Protein AF-A0A3C1UVA0-F1 (afdb_monomer)

Secondary structure (DSSP, 8-state):
----EEEEEETTEEEEES-TT--TT-EEEETTTTEEEE----BTTB-

Nearest PDB structures (foldseek):
  7dqc-assembly1_B  TM=9.893E-01  e=4.855E-03  Enterococcus hirae ATCC 9790
  7u8r-assembly1_A  TM=9.925E-01  e=5.190E-03  Sus scrofa
  3vr6-assembly1_C  TM=9.788E-01  e=1.010E-02  Enterococcus hirae
  3vr5-assembly1_C  TM=9.741E-01  e=1.153E-02  Enterococcus hirae
  7uzj-assembly1_A  TM=9.969E-01  e=1.233E-02  Rattus norvegicus

Radius of gyration: 9.55 Å; Cα contacts (8 Å, |Δi|>4): 73; chains: 1; bounding box: 18×21×21 Å

Mean predicted aligned error: 2.58 Å

Sequence (47 aa):
MSKGTIKKVAGPLVIAQGMRDANMYDVCRVSDQRLIGEIIEIHGDQA

pLDDT: mean 94.3, std 5.63, range [61.5, 97.44]

Foldseek 3Di:
DFDWDFPDDDPPDTKTFSCQVPDAQDWFADDPVRDIDGRHDDDHRMD

Structure (mmCIF, N/CA/C/O backbone):
data_AF-A0A3C1UVA0-F1
#
_entry.id   AF-A0A3C1UVA0-F1
#
loop_
_atom_site.group_PDB
_atom_site.id
_atom_site.type_symbol
_atom_site.label_atom_id
_atom_site.label_alt_id
_atom_site.label_comp_id
_atom_site.label_asym_id
_atom_site.label_entity_id
_atom_site.label_seq_id
_atom_site.pdbx_PDB_ins_code
_atom_site.Cartn_x
_atom_site.Cartn_y
_atom_site.Cartn_z
_atom_site.occupa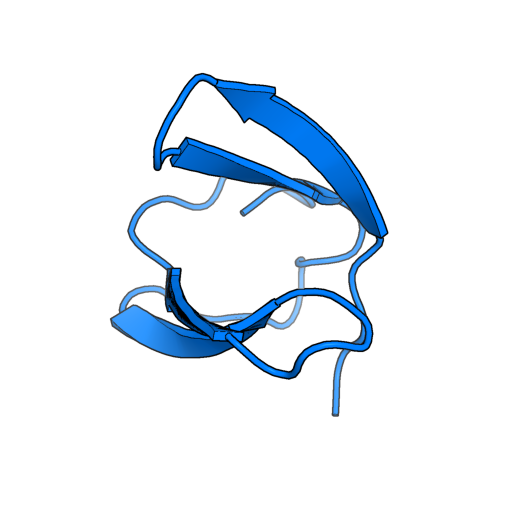ncy
_atom_site.B_iso_or_equiv
_atom_site.auth_seq_id
_atom_site.auth_comp_id
_atom_site.auth_asym_id
_atom_site.auth_atom_id
_atom_site.pdbx_PDB_model_num
ATOM 1 N N . MET A 1 1 ? -12.468 0.644 -9.500 1.00 61.50 1 MET A N 1
ATOM 2 C CA . MET A 1 1 ? -11.924 1.065 -8.193 1.00 61.50 1 MET A CA 1
ATOM 3 C C . MET A 1 1 ? -11.688 -0.199 -7.386 1.00 61.50 1 MET A C 1
ATOM 5 O O . MET A 1 1 ? -12.651 -0.723 -6.836 1.00 61.50 1 MET A O 1
ATOM 9 N N . SER A 1 2 ? -10.473 -0.753 -7.407 1.00 78.94 2 SER A N 1
ATOM 10 C CA . SER A 1 2 ? -10.146 -1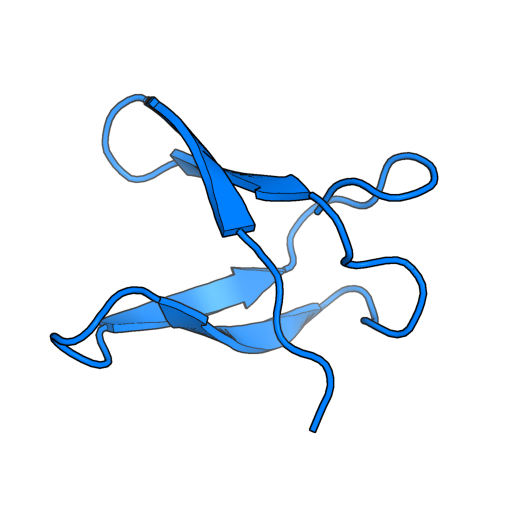.871 -6.515 1.00 78.94 2 SER A CA 1
ATOM 11 C C . SER A 1 2 ? -10.114 -1.351 -5.073 1.00 78.94 2 SER A C 1
ATOM 13 O O . SER A 1 2 ? -9.794 -0.184 -4.827 1.00 78.94 2 SER A O 1
ATOM 15 N N . LYS A 1 3 ? -10.551 -2.175 -4.119 1.00 88.38 3 LYS A N 1
ATOM 16 C CA . LYS A 1 3 ? -10.601 -1.816 -2.699 1.00 88.38 3 LYS A CA 1
ATOM 17 C C . LYS A 1 3 ? -9.869 -2.887 -1.908 1.00 88.38 3 LYS A C 1
ATOM 19 O O . LYS A 1 3 ? -10.377 -3.995 -1.764 1.00 88.38 3 LYS A O 1
ATOM 24 N N . GLY A 1 4 ? -8.702 -2.525 -1.387 1.00 94.56 4 GLY A N 1
ATOM 25 C CA . GLY A 1 4 ? -7.945 -3.367 -0.473 1.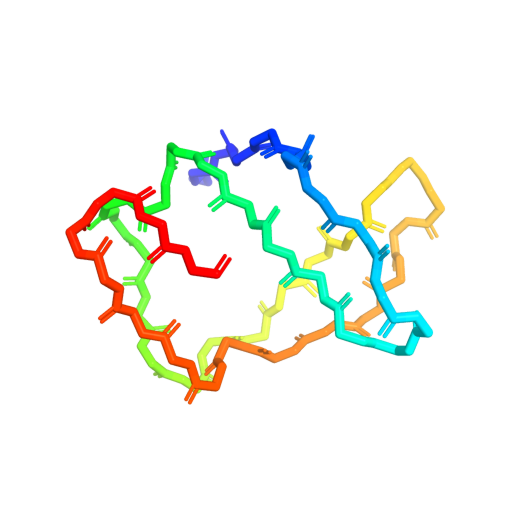00 94.56 4 GLY A CA 1
ATOM 26 C C . GLY A 1 4 ? -8.409 -3.237 0.977 1.00 94.56 4 GLY A C 1
ATOM 27 O O . GLY A 1 4 ? -9.134 -2.311 1.350 1.00 94.56 4 GLY A O 1
ATOM 28 N N . THR A 1 5 ? -7.958 -4.170 1.811 1.00 96.56 5 THR A N 1
ATOM 29 C CA . THR A 1 5 ? -8.118 -4.120 3.272 1.00 96.56 5 THR A CA 1
ATOM 30 C C . THR A 1 5 ? -6.752 -3.967 3.923 1.00 96.56 5 THR A C 1
ATOM 32 O O . THR A 1 5 ? -5.824 -4.695 3.578 1.00 96.56 5 THR A O 1
ATOM 35 N N . ILE A 1 6 ? -6.620 -3.046 4.879 1.00 96.56 6 ILE A N 1
ATOM 36 C CA . ILE A 1 6 ? -5.378 -2.874 5.641 1.00 96.56 6 ILE A CA 1
ATOM 37 C C . ILE A 1 6 ? -5.131 -4.140 6.467 1.00 96.56 6 ILE A C 1
ATOM 39 O O . ILE A 1 6 ? -5.947 -4.508 7.310 1.00 96.56 6 ILE A O 1
ATOM 43 N N . LYS A 1 7 ? -3.997 -4.799 6.226 1.00 97.25 7 LYS A N 1
ATOM 44 C CA . LYS A 1 7 ? -3.556 -5.993 6.955 1.00 97.25 7 LYS A CA 1
ATOM 45 C C . LYS A 1 7 ? -2.599 -5.636 8.090 1.00 97.25 7 LYS A C 1
ATOM 47 O O . LYS A 1 7 ? -2.654 -6.246 9.153 1.00 97.25 7 LYS A O 1
ATOM 52 N N . LYS A 1 8 ? -1.704 -4.668 7.867 1.00 96.81 8 LYS A N 1
ATOM 53 C CA . LYS A 1 8 ? -0.710 -4.225 8.854 1.00 96.81 8 LYS A CA 1
ATOM 54 C C . LYS A 1 8 ? -0.366 -2.752 8.656 1.00 96.81 8 LYS A C 1
ATOM 56 O O . LYS A 1 8 ? -0.318 -2.275 7.527 1.00 96.81 8 LYS A O 1
ATOM 61 N N . VAL A 1 9 ? -0.073 -2.069 9.760 1.00 97.06 9 VAL A N 1
ATOM 62 C CA . VAL A 1 9 ? 0.454 -0.699 9.776 1.00 97.06 9 VAL A CA 1
ATOM 63 C C . VAL A 1 9 ? 1.749 -0.682 10.586 1.00 97.06 9 VAL A C 1
ATOM 65 O O . VAL A 1 9 ? 1.798 -1.228 11.689 1.00 97.06 9 VAL A O 1
ATOM 68 N N . ALA A 1 10 ? 2.802 -0.088 10.031 1.00 96.62 10 ALA A N 1
ATOM 69 C CA . ALA A 1 10 ? 4.112 0.075 10.649 1.00 96.62 10 ALA A CA 1
ATOM 70 C C . ALA A 1 10 ? 4.609 1.513 10.425 1.00 96.62 10 ALA A C 1
ATOM 72 O O . ALA A 1 10 ? 5.307 1.809 9.456 1.00 96.62 10 ALA A O 1
ATOM 73 N N . GLY A 1 11 ? 4.220 2.424 11.322 1.00 95.50 11 GLY A N 1
ATOM 74 C CA . GLY A 1 11 ? 4.486 3.853 11.150 1.00 95.50 11 GLY A CA 1
ATOM 75 C C . GLY A 1 11 ? 3.796 4.382 9.882 1.00 95.50 11 GLY A C 1
ATOM 76 O O . GLY A 1 11 ? 2.583 4.210 9.769 1.00 95.50 11 GLY A O 1
ATOM 77 N N . PRO A 1 12 ? 4.527 4.9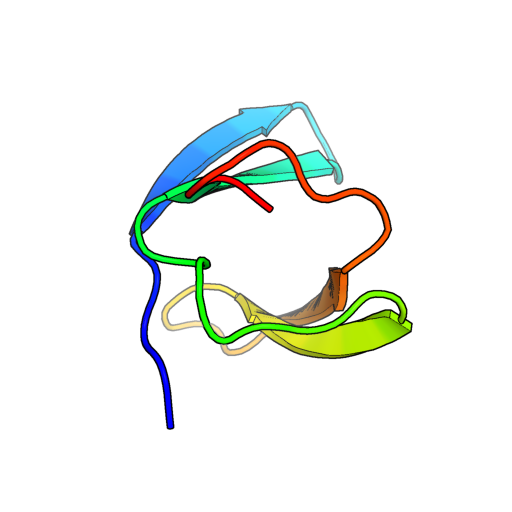99 8.932 1.00 95.00 12 PRO A N 1
ATOM 78 C CA . PRO A 1 12 ? 3.954 5.450 7.664 1.00 95.00 12 PRO A CA 1
ATOM 79 C C . PRO A 1 12 ? 3.746 4.314 6.645 1.00 95.00 12 PRO A C 1
ATOM 81 O O . PRO A 1 12 ? 3.055 4.523 5.652 1.00 95.00 12 PRO A O 1
ATOM 84 N N . LEU A 1 13 ? 4.328 3.126 6.866 1.00 96.62 13 LEU A N 1
ATOM 85 C CA . LEU A 1 13 ? 4.187 1.984 5.963 1.00 96.62 13 LEU A CA 1
ATOM 86 C C . LEU A 1 13 ? 2.880 1.237 6.245 1.00 96.62 13 LEU A C 1
ATOM 88 O O . LEU A 1 13 ? 2.611 0.826 7.378 1.00 96.62 13 LEU A O 1
ATOM 92 N N . VAL A 1 14 ? 2.093 1.005 5.200 1.00 97.44 14 VAL A N 1
ATOM 93 C CA . VAL A 1 14 ? 0.834 0.260 5.258 1.00 97.44 14 VAL A CA 1
ATOM 94 C C . VAL A 1 14 ? 0.934 -0.919 4.307 1.00 97.44 14 VAL A C 1
ATOM 96 O O . VAL A 1 14 ? 1.374 -0.753 3.182 1.00 97.44 14 VAL A O 1
ATOM 99 N N . ILE A 1 15 ? 0.519 -2.098 4.768 1.00 96.75 15 ILE A N 1
ATOM 100 C CA . ILE A 1 15 ? 0.385 -3.286 3.925 1.00 96.75 15 ILE A CA 1
ATOM 101 C C . ILE A 1 15 ? -1.102 -3.579 3.786 1.00 96.75 15 ILE A C 1
ATOM 103 O O . ILE A 1 15 ? -1.778 -3.867 4.785 1.00 96.75 15 ILE A O 1
ATOM 107 N N . ALA A 1 16 ? -1.603 -3.538 2.561 1.00 97.38 16 ALA A N 1
ATOM 108 C CA . ALA A 1 16 ? -2.955 -3.915 2.195 1.00 97.38 16 ALA A CA 1
ATOM 109 C C . ALA A 1 16 ? -2.984 -5.296 1.516 1.00 97.38 16 ALA A C 1
ATOM 111 O O . ALA A 1 16 ? -1.984 -5.804 1.014 1.00 97.38 16 ALA A O 1
ATOM 112 N N . GLN A 1 17 ? -4.145 -5.943 1.560 1.00 96.56 17 GLN A N 1
ATOM 113 C CA . GLN A 1 17 ? -4.463 -7.176 0.829 1.00 96.56 17 GLN A CA 1
ATOM 114 C C . GLN A 1 17 ? -5.662 -6.931 -0.093 1.00 96.56 17 GLN A C 1
ATOM 116 O O . GLN A 1 17 ? -6.442 -6.010 0.173 1.00 96.56 17 GLN A O 1
ATOM 121 N N . GLY A 1 18 ? -5.848 -7.750 -1.127 1.00 95.50 18 GLY A N 1
ATOM 122 C CA . GLY A 1 18 ? -6.844 -7.495 -2.172 1.00 95.50 18 GLY A CA 1
ATOM 123 C C . GLY A 1 18 ? -6.389 -6.418 -3.159 1.00 95.50 18 GLY A C 1
ATOM 124 O O . GLY A 1 18 ? -7.212 -5.640 -3.642 1.00 95.50 18 GLY A O 1
ATOM 125 N N . MET A 1 19 ? -5.078 -6.323 -3.396 1.00 95.38 19 MET A N 1
ATOM 126 C CA . MET A 1 19 ? -4.444 -5.279 -4.211 1.00 95.38 19 MET A CA 1
ATOM 127 C C . MET A 1 19 ? -3.955 -5.795 -5.571 1.00 95.38 19 MET A C 1
ATOM 129 O O . MET A 1 19 ? -3.209 -5.102 -6.251 1.00 95.38 19 MET A O 1
ATOM 133 N N . ARG A 1 20 ? -4.381 -6.992 -5.997 1.00 91.75 20 ARG A N 1
ATOM 134 C CA . ARG A 1 20 ? -3.921 -7.642 -7.240 1.00 91.75 20 ARG A CA 1
ATOM 135 C C . ARG A 1 20 ? -4.063 -6.806 -8.517 1.00 91.75 20 ARG A C 1
ATOM 137 O O . ARG A 1 20 ? -3.268 -6.971 -9.434 1.00 91.75 20 ARG A O 1
ATOM 144 N N . ASP A 1 21 ? -5.073 -5.941 -8.567 1.00 91.81 21 ASP A N 1
ATOM 145 C CA . ASP A 1 21 ? -5.363 -5.083 -9.724 1.00 91.81 21 ASP A CA 1
ATOM 146 C C . ASP A 1 21 ? -4.700 -3.695 -9.628 1.00 91.81 21 ASP A C 1
ATOM 148 O O . ASP A 1 21 ? -5.000 -2.810 -10.429 1.00 91.81 21 ASP A O 1
ATOM 152 N N . ALA A 1 22 ? -3.872 -3.461 -8.607 1.00 93.62 22 ALA A N 1
ATOM 153 C CA . ALA A 1 22 ? -3.174 -2.198 -8.406 1.00 93.62 22 ALA A CA 1
ATOM 154 C C . ALA A 1 22 ? -1.797 -2.206 -9.084 1.00 93.62 22 ALA A C 1
ATOM 156 O O . ALA A 1 22 ? -1.197 -3.267 -9.262 1.00 93.62 22 ALA A O 1
ATOM 157 N N . ASN A 1 23 ? -1.286 -1.028 -9.448 1.00 94.19 23 ASN A N 1
ATOM 158 C CA . ASN A 1 23 ? 0.017 -0.896 -10.096 1.00 94.19 23 ASN A CA 1
ATOM 159 C C . ASN A 1 23 ? 1.032 -0.216 -9.177 1.00 94.19 23 ASN A C 1
ATOM 161 O O . ASN A 1 23 ? 0.686 0.567 -8.293 1.00 94.19 23 ASN A O 1
ATOM 165 N N . MET A 1 24 ? 2.310 -0.503 -9.420 1.00 95.06 24 MET A N 1
ATOM 166 C CA . MET A 1 24 ? 3.411 0.245 -8.817 1.00 95.06 24 MET A CA 1
ATOM 167 C C . MET A 1 24 ? 3.288 1.731 -9.161 1.00 95.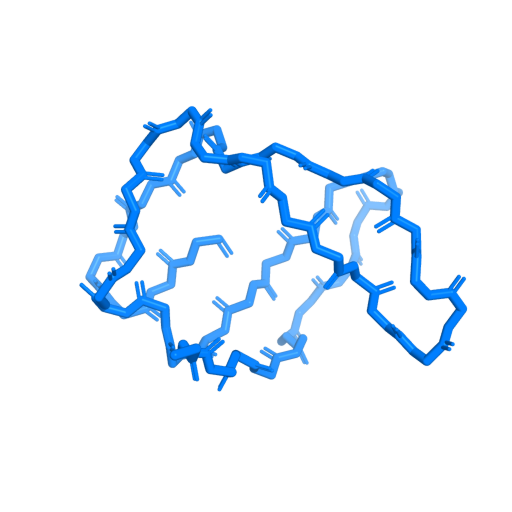06 24 MET A C 1
ATOM 169 O O . MET A 1 24 ? 2.979 2.078 -10.301 1.00 95.06 24 MET A O 1
ATOM 173 N N . TYR A 1 25 ? 3.578 2.582 -8.179 1.00 96.38 25 TYR A N 1
ATOM 174 C CA . TYR A 1 25 ? 3.529 4.046 -8.247 1.00 96.38 25 TYR A CA 1
ATOM 175 C C . TYR A 1 25 ? 2.119 4.648 -8.381 1.00 96.38 25 TYR A C 1
ATOM 177 O O . TYR A 1 25 ? 1.976 5.860 -8.554 1.00 96.38 25 TYR A O 1
ATOM 185 N N . ASP A 1 26 ? 1.058 3.838 -8.261 1.00 95.12 26 ASP A N 1
ATOM 186 C CA . ASP A 1 26 ? -0.307 4.359 -8.202 1.00 95.12 26 ASP A CA 1
ATOM 187 C C . ASP A 1 26 ? -0.527 5.148 -6.905 1.00 95.12 26 ASP A C 1
ATOM 189 O O . ASP A 1 26 ? -0.188 4.708 -5.801 1.00 95.12 26 ASP A O 1
ATOM 193 N N . VAL A 1 27 ? -1.183 6.302 -7.036 1.00 95.25 27 VAL A N 1
ATOM 194 C CA . VAL A 1 27 ? -1.646 7.089 -5.891 1.00 95.25 27 VAL A CA 1
ATOM 195 C C . VAL A 1 27 ? -2.964 6.513 -5.387 1.00 95.25 27 VAL A C 1
ATOM 197 O O . VAL A 1 27 ? -3.9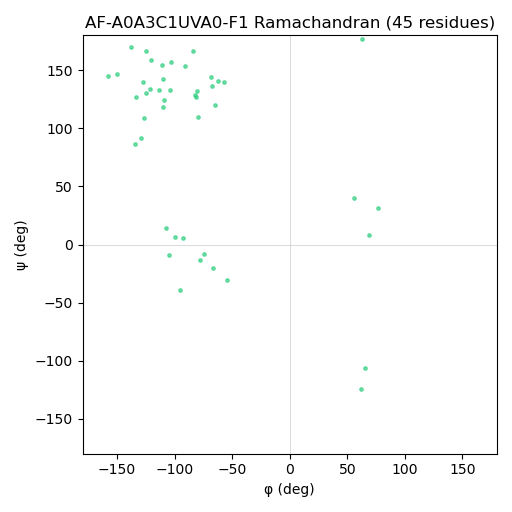35 6.381 -6.136 1.00 95.25 27 VAL A O 1
ATOM 200 N N . CYS A 1 28 ? -3.035 6.219 -4.093 1.00 94.38 28 CYS A N 1
ATOM 201 C CA . CYS A 1 28 ? -4.199 5.610 -3.464 1.00 94.38 28 CYS A CA 1
ATOM 202 C C . CYS A 1 28 ? -4.724 6.439 -2.283 1.00 94.38 28 CYS A C 1
ATOM 204 O O . CYS A 1 28 ? -4.092 7.384 -1.801 1.00 94.38 28 CYS A O 1
ATOM 206 N N . ARG A 1 29 ? -5.937 6.097 -1.834 1.00 96.38 29 ARG A N 1
ATOM 207 C CA . ARG A 1 29 ? -6.543 6.65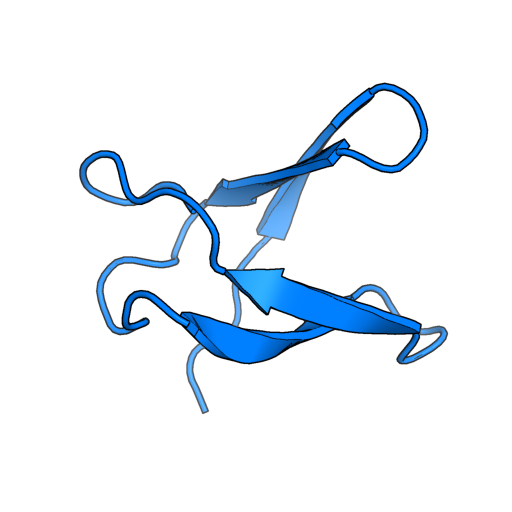3 -0.619 1.00 96.38 29 ARG A CA 1
ATOM 208 C C . ARG A 1 29 ? -6.582 5.583 0.458 1.00 96.38 29 ARG A C 1
ATOM 210 O O . ARG A 1 29 ? -7.179 4.528 0.251 1.00 96.38 29 ARG A O 1
ATOM 217 N N . VAL A 1 30 ? -5.998 5.883 1.609 1.00 95.75 30 VAL A N 1
ATOM 218 C CA . VAL A 1 30 ? -5.880 4.965 2.741 1.00 95.75 30 VAL A CA 1
ATOM 219 C C . VAL A 1 30 ? -6.882 5.349 3.827 1.00 95.75 30 VAL A C 1
ATOM 221 O O . VAL A 1 30 ? -6.960 6.512 4.233 1.00 95.75 30 VAL A O 1
ATOM 224 N N . SER A 1 31 ? -7.606 4.345 4.333 1.00 94.81 31 SER A N 1
ATOM 225 C CA . SER A 1 31 ? -8.587 4.477 5.420 1.00 94.81 31 SER A CA 1
ATOM 226 C C . SER A 1 31 ? -9.786 5.389 5.090 1.00 94.81 31 SER A C 1
ATOM 228 O O . SER A 1 31 ? -9.872 6.011 4.028 1.00 94.81 31 SER A O 1
ATOM 230 N N . ASP A 1 32 ? -10.728 5.490 6.025 1.00 95.06 32 ASP A N 1
ATOM 231 C CA . ASP A 1 32 ? -11.908 6.359 5.921 1.00 95.06 32 ASP A CA 1
ATOM 232 C C . ASP A 1 32 ? -11.539 7.851 5.943 1.00 95.06 32 ASP A C 1
ATOM 234 O O . ASP A 1 32 ? -12.277 8.697 5.438 1.00 95.06 32 ASP A O 1
ATOM 238 N N . GLN A 1 33 ? -10.349 8.171 6.457 1.00 95.50 33 GLN A N 1
ATOM 239 C CA . GLN A 1 33 ? -9.771 9.516 6.441 1.00 95.50 33 GLN A CA 1
ATOM 240 C C . GLN A 1 33 ? -9.256 9.944 5.061 1.00 95.50 33 GLN A C 1
ATOM 242 O O . GLN A 1 33 ? -8.916 11.111 4.878 1.00 95.50 33 GLN A O 1
ATOM 247 N N . ARG A 1 34 ? -9.222 9.031 4.077 1.00 94.50 34 ARG A N 1
ATOM 248 C CA . ARG A 1 34 ? -8.787 9.308 2.699 1.00 94.50 34 ARG A CA 1
ATOM 249 C C . ARG A 1 34 ? -7.380 9.913 2.634 1.00 94.50 34 ARG A C 1
ATOM 251 O O . ARG A 1 34 ? -7.138 10.816 1.832 1.00 94.50 34 ARG A O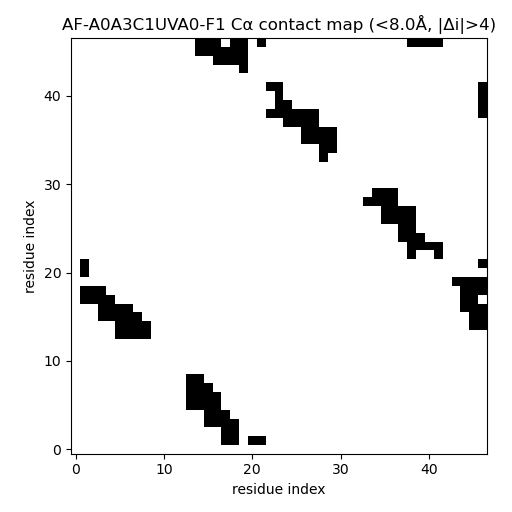 1
ATOM 258 N N . LEU A 1 35 ? -6.472 9.403 3.466 1.00 96.56 35 LEU A N 1
ATOM 259 C CA . LEU A 1 35 ? -5.067 9.803 3.455 1.00 96.56 35 LEU A CA 1
ATOM 260 C C . LEU A 1 35 ? -4.452 9.449 2.101 1.00 96.56 35 LEU A C 1
ATOM 262 O O . LEU A 1 35 ? -4.775 8.406 1.537 1.00 96.56 35 LEU A O 1
ATOM 266 N N . ILE A 1 36 ? -3.593 10.314 1.575 1.00 96.56 36 ILE A N 1
ATOM 267 C CA . ILE A 1 36 ? -2.915 10.067 0.301 1.00 96.56 36 ILE A CA 1
ATOM 268 C C . ILE A 1 36 ? -1.734 9.129 0.556 1.00 96.56 36 ILE A C 1
ATOM 270 O O . ILE A 1 36 ? -0.956 9.361 1.479 1.00 96.56 3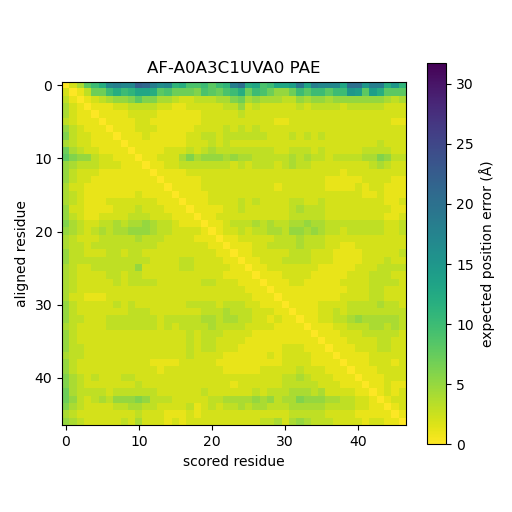6 ILE A O 1
ATOM 274 N N . GLY A 1 37 ? -1.614 8.088 -0.263 1.00 95.81 37 GLY A N 1
ATOM 275 C CA . GLY A 1 37 ? -0.483 7.165 -0.267 1.00 95.81 37 GLY A CA 1
ATOM 276 C C . GLY A 1 37 ? -0.050 6.817 -1.688 1.00 95.81 37 GLY A C 1
ATOM 277 O O . GLY A 1 37 ? -0.746 7.139 -2.651 1.00 95.81 37 GLY A O 1
ATOM 278 N N . GLU A 1 38 ? 1.089 6.149 -1.799 1.00 97.31 38 GLU A N 1
ATOM 279 C CA . GLU A 1 38 ? 1.651 5.645 -3.050 1.00 97.31 38 GLU A CA 1
ATOM 280 C C . GLU A 1 38 ? 1.960 4.159 -2.886 1.00 97.31 38 GLU A C 1
ATOM 282 O O . GLU A 1 38 ? 2.436 3.732 -1.831 1.00 97.31 38 GLU A O 1
ATOM 287 N N . ILE A 1 39 ? 1.682 3.371 -3.921 1.00 96.25 39 ILE A N 1
ATOM 288 C CA . ILE A 1 39 ? 2.067 1.963 -3.955 1.00 96.25 39 ILE A CA 1
ATOM 289 C C . ILE A 1 39 ? 3.543 1.869 -4.327 1.00 96.25 39 ILE A C 1
ATOM 291 O O . ILE A 1 39 ? 3.924 2.127 -5.465 1.00 96.25 39 ILE A O 1
ATOM 295 N N . ILE A 1 40 ? 4.372 1.482 -3.364 1.00 96.56 40 ILE A N 1
ATOM 296 C CA . ILE A 1 40 ? 5.831 1.418 -3.533 1.00 96.56 40 ILE A CA 1
ATOM 297 C C . ILE A 1 40 ? 6.365 -0.010 -3.694 1.00 96.56 40 ILE A C 1
ATOM 299 O O . ILE A 1 40 ? 7.543 -0.180 -3.997 1.00 96.56 40 ILE A O 1
ATOM 303 N N . GLU A 1 41 ? 5.531 -1.030 -3.478 1.00 96.12 41 GLU A N 1
ATOM 304 C CA . GLU A 1 41 ? 5.901 -2.442 -3.578 1.00 96.12 41 GLU A CA 1
ATOM 305 C C . GLU A 1 41 ? 4.651 -3.305 -3.825 1.00 96.12 41 GLU A C 1
ATOM 307 O O . GLU A 1 41 ? 3.585 -2.999 -3.300 1.00 96.12 41 GLU A O 1
ATOM 312 N N . ILE A 1 42 ? 4.759 -4.384 -4.612 1.00 94.94 42 ILE A N 1
ATOM 313 C CA . ILE A 1 42 ? 3.662 -5.342 -4.836 1.00 94.94 42 ILE A CA 1
ATOM 314 C C . ILE A 1 42 ? 4.182 -6.771 -4.690 1.00 94.94 42 ILE A C 1
ATOM 316 O O . ILE A 1 42 ? 5.122 -7.188 -5.365 1.00 94.94 42 ILE A O 1
ATOM 320 N N . HIS A 1 43 ? 3.507 -7.548 -3.847 1.00 94.94 43 HIS A N 1
ATOM 321 C CA . HIS A 1 43 ? 3.783 -8.955 -3.584 1.00 94.94 43 HIS A CA 1
ATOM 322 C C . HIS A 1 43 ? 2.505 -9.788 -3.723 1.00 94.94 43 HIS A C 1
ATOM 324 O O . HIS A 1 43 ? 1.750 -9.989 -2.768 1.00 94.94 43 HIS A O 1
ATOM 330 N N . GLY A 1 44 ? 2.263 -10.316 -4.924 1.00 93.06 44 GLY A N 1
ATOM 331 C CA . GLY A 1 44 ? 1.093 -11.148 -5.202 1.00 93.06 44 GLY A CA 1
ATOM 332 C C . GLY A 1 44 ? -0.214 -10.361 -5.082 1.00 93.06 44 GLY A C 1
ATOM 333 O O . GLY A 1 44 ? -0.540 -9.582 -5.967 1.00 93.06 44 GLY A O 1
ATOM 334 N N . ASP A 1 45 ? -0.973 -10.594 -4.009 1.00 93.81 45 ASP A N 1
ATOM 335 C CA . ASP A 1 45 ? -2.228 -9.876 -3.709 1.00 93.81 45 ASP A CA 1
ATOM 336 C C . ASP A 1 45 ? -2.045 -8.753 -2.666 1.00 93.81 45 ASP A C 1
ATOM 338 O O . ASP A 1 45 ? -3.011 -8.152 -2.188 1.00 93.81 45 ASP A O 1
ATOM 342 N N . GLN A 1 46 ? -0.800 -8.486 -2.271 1.00 95.62 46 GLN A N 1
ATOM 343 C CA . GLN A 1 46 ? -0.457 -7.459 -1.296 1.00 95.62 46 GLN A CA 1
ATOM 344 C C . GLN A 1 46 ? 0.260 -6.289 -1.957 1.00 95.62 46 GLN A C 1
ATOM 346 O O . GLN A 1 46 ? 1.096 -6.502 -2.834 1.00 95.62 46 GLN A O 1
ATOM 351 N N . ALA A 1 47 ? -0.048 -5.084 -1.488 1.00 94.44 47 ALA A N 1
ATOM 352 C CA . ALA A 1 47 ? 0.607 -3.836 -1.861 1.00 94.44 47 ALA A CA 1
ATOM 353 C C . ALA A 1 47 ? 0.687 -2.903 -0.648 1.00 94.44 47 ALA A C 1
ATOM 355 O O . ALA A 1 47 ? -0.146 -3.089 0.276 1.00 94.44 47 ALA A O 1
#

Solvent-accessible surface area (backbone atoms only — not comparable to full-atom values): 2971 Å² total; per-residue (Å²): 132,86,72,58,46,83,75,46,77,58,87,94,49,64,36,29,35,62,34,63,92,62,56,79,70,38,76,43,69,47,73,96,82,54,40,82,45,66,31,88,53,78,58,82,43,28,53